Protein AF-A0AAV6APC2-F1 (afdb_monomer_lite)

Foldseek 3Di:
DPPPQCPPPVDDPVVSVPDDPVRSDVVVDDDDPDPDDDPVSVVVVCVVDPPDPPDD

Secondary structure (DSSP, 8-state):
--SSHHHHS---HHHHHHS-HHHHHHHH-----PPPPPHHHHHHHHHHS-SS-S--

pLDDT: mean 73.46, std 12.3, range [42.94, 90.69]

Radius of gyration: 15.85 Å; chains: 1; bounding box: 23×38×32 Å

Sequence (56 aa):
MIAYGLAVLKLPPDQFWSLTPRELAAMLGPSRPSPAPGRAHLAALMRAHPDIPAGG

Structure (mmCIF, N/CA/C/O backbone):
data_AF-A0AAV6APC2-F1
#
_entry.id   AF-A0AAV6APC2-F1
#
loop_
_atom_site.group_PDB
_atom_site.id
_atom_site.type_symbol
_atom_site.label_atom_id
_atom_site.label_alt_id
_atom_site.label_comp_id
_atom_site.label_asym_id
_atom_site.label_entity_id
_atom_site.label_seq_id
_atom_site.pdbx_PDB_ins_code
_atom_site.Cartn_x
_atom_site.Cartn_y
_atom_site.Cartn_z
_atom_site.occupancy
_atom_site.B_iso_or_equiv
_atom_site.auth_seq_id
_atom_site.auth_comp_id
_atom_site.auth_asym_id
_atom_site.auth_atom_id
_atom_site.pdbx_PDB_model_num
ATOM 1 N N . MET A 1 1 ? 2.680 -1.619 -2.760 1.00 54.78 1 MET A N 1
ATOM 2 C CA . MET A 1 1 ? 2.140 -1.114 -1.480 1.00 54.78 1 MET A CA 1
ATOM 3 C C . MET A 1 1 ? 1.008 -1.991 -0.901 1.00 54.78 1 MET A C 1
ATOM 5 O O . MET A 1 1 ? 0.247 -1.485 -0.097 1.00 54.78 1 MET A O 1
ATOM 9 N N . ILE A 1 2 ? 0.878 -3.286 -1.256 1.00 52.91 2 ILE A N 1
ATOM 10 C CA . ILE A 1 2 ? -0.301 -4.099 -0.857 1.00 52.91 2 ILE A CA 1
ATOM 11 C C . ILE A 1 2 ? 0.011 -5.130 0.252 1.00 52.91 2 ILE A C 1
ATOM 13 O O . ILE A 1 2 ? -0.864 -5.457 1.038 1.00 52.91 2 ILE A O 1
ATOM 17 N N . ALA A 1 3 ? 1.260 -5.586 0.411 1.00 50.97 3 ALA A N 1
ATOM 18 C CA . ALA A 1 3 ? 1.557 -6.704 1.322 1.00 50.97 3 ALA A CA 1
ATOM 19 C C . ALA A 1 3 ? 1.897 -6.325 2.780 1.00 50.97 3 ALA A C 1
ATOM 21 O O . ALA A 1 3 ? 1.917 -7.195 3.642 1.00 50.97 3 ALA A O 1
ATOM 22 N N . TYR A 1 4 ? 2.161 -5.051 3.091 1.00 53.16 4 TYR A N 1
ATOM 23 C CA . TYR A 1 4 ? 2.630 -4.668 4.437 1.00 53.16 4 TYR A CA 1
ATOM 24 C C . TYR A 1 4 ? 1.506 -4.357 5.437 1.00 53.16 4 TYR A C 1
ATOM 26 O O . TYR A 1 4 ? 1.734 -4.384 6.644 1.00 53.16 4 TYR A O 1
ATOM 34 N N . GLY A 1 5 ? 0.291 -4.089 4.953 1.00 51.91 5 GLY A N 1
ATOM 35 C CA . GLY A 1 5 ? -0.811 -3.604 5.781 1.00 51.91 5 GLY A CA 1
ATOM 36 C C . GLY A 1 5 ? -1.369 -4.620 6.782 1.00 51.91 5 GLY A C 1
ATOM 37 O O . GLY A 1 5 ? -1.657 -4.264 7.919 1.00 51.91 5 GLY A O 1
ATOM 38 N N . LEU A 1 6 ? -1.457 -5.896 6.400 1.00 54.88 6 LEU A N 1
ATOM 39 C CA . LEU A 1 6 ? -2.038 -6.939 7.256 1.00 54.88 6 LEU A CA 1
ATOM 40 C C . LEU A 1 6 ? -1.042 -7.502 8.288 1.00 54.88 6 LEU A C 1
ATOM 42 O O . LEU A 1 6 ? -1.458 -7.968 9.344 1.00 54.88 6 LEU A O 1
ATOM 46 N N . ALA A 1 7 ? 0.268 -7.430 8.027 1.00 54.94 7 ALA A N 1
ATOM 47 C CA . ALA A 1 7 ? 1.285 -8.028 8.901 1.00 54.94 7 ALA A CA 1
ATOM 48 C C . ALA A 1 7 ? 1.798 -7.085 10.007 1.00 54.94 7 ALA A C 1
ATOM 50 O O . ALA A 1 7 ? 2.165 -7.548 11.084 1.00 54.94 7 ALA A O 1
ATOM 51 N N . VAL A 1 8 ? 1.833 -5.769 9.762 1.00 56.00 8 VAL A N 1
ATOM 52 C CA . VAL A 1 8 ? 2.479 -4.797 10.671 1.00 56.00 8 VAL A CA 1
ATOM 53 C C . VAL A 1 8 ? 1.493 -4.174 11.664 1.00 56.00 8 VAL A C 1
ATOM 55 O O . VAL A 1 8 ? 1.866 -3.835 12.783 1.00 56.00 8 VAL A O 1
ATOM 58 N N . LEU A 1 9 ? 0.224 -4.052 11.275 1.00 63.03 9 LEU A N 1
ATOM 59 C CA . LEU A 1 9 ? -0.768 -3.241 11.981 1.00 63.03 9 LEU A CA 1
ATOM 60 C C . LEU A 1 9 ? -1.695 -4.055 12.906 1.00 63.03 9 LEU A C 1
ATOM 62 O O . LEU A 1 9 ? -2.347 -3.473 13.767 1.00 63.03 9 LEU A O 1
ATOM 66 N N . LYS A 1 10 ? -1.723 -5.394 12.779 1.00 66.69 10 LYS A N 1
ATOM 67 C CA . LYS A 1 10 ? -2.615 -6.313 13.527 1.00 66.69 10 LYS A CA 1
ATOM 68 C C . LYS A 1 10 ? -4.112 -5.952 13.455 1.00 66.69 10 LYS A C 1
ATOM 70 O O . LYS A 1 10 ? -4.883 -6.396 14.303 1.00 66.69 10 LYS A O 1
ATOM 75 N N . LEU A 1 11 ? -4.540 -5.161 12.467 1.00 67.62 11 LEU A N 1
ATOM 76 C CA . LEU A 1 11 ? -5.954 -4.826 12.322 1.00 67.62 11 LEU A CA 1
ATOM 77 C C . LEU A 1 11 ? -6.764 -6.030 11.815 1.00 67.62 11 LEU A C 1
ATOM 79 O O . LEU A 1 11 ? -6.276 -6.777 10.961 1.00 67.62 11 LEU A O 1
ATOM 83 N N . PRO A 1 12 ? -8.020 -6.183 12.276 1.00 72.94 12 PRO A N 1
ATOM 84 C CA . PRO A 1 12 ? -8.997 -7.045 11.627 1.00 72.94 12 PRO A CA 1
ATOM 85 C C . PRO A 1 12 ? -9.139 -6.677 10.135 1.00 72.94 12 PRO A C 1
ATOM 87 O O . PRO A 1 12 ? -9.132 -5.483 9.811 1.00 72.94 12 PRO A O 1
ATOM 90 N N . PRO A 1 13 ? -9.312 -7.656 9.225 1.00 71.88 13 PRO A N 1
ATOM 91 C CA . PRO A 1 13 ? -9.396 -7.413 7.781 1.00 71.88 13 PRO A CA 1
ATOM 92 C C . PRO A 1 13 ? -10.458 -6.379 7.390 1.00 71.88 13 PRO A C 1
ATOM 94 O O . PRO A 1 13 ? -10.197 -5.510 6.563 1.00 71.88 13 PRO A O 1
ATOM 97 N N . ASP A 1 14 ? -11.628 -6.420 8.024 1.00 77.75 14 ASP A N 1
ATOM 98 C CA . ASP A 1 14 ? -12.739 -5.505 7.726 1.00 77.75 14 ASP A CA 1
ATOM 99 C C . ASP A 1 14 ? -12.395 -4.056 8.073 1.00 77.75 14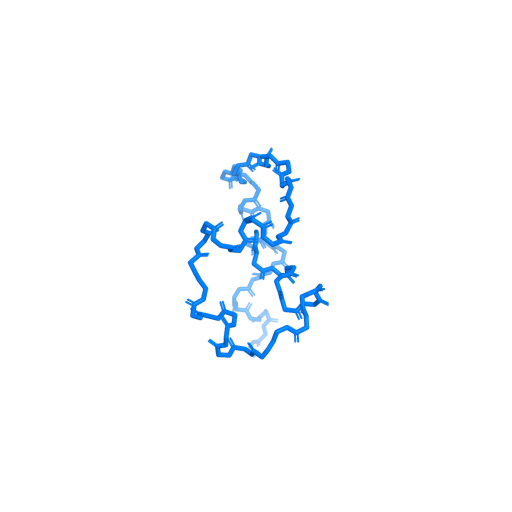 ASP A C 1
ATOM 101 O O . ASP A 1 14 ? -12.743 -3.112 7.361 1.00 77.75 14 ASP A O 1
ATOM 105 N N . GLN A 1 15 ? -11.654 -3.879 9.165 1.00 77.12 15 GLN A N 1
ATOM 106 C CA . GLN A 1 15 ? -11.227 -2.571 9.632 1.00 77.12 15 GLN A CA 1
ATOM 107 C C . GLN A 1 15 ? -10.112 -2.026 8.735 1.00 77.12 15 GLN A C 1
ATOM 109 O O . GLN A 1 15 ? -10.106 -0.841 8.424 1.00 77.12 15 GLN A O 1
ATOM 114 N N . PHE A 1 16 ? -9.228 -2.899 8.244 1.00 77.00 16 PHE A N 1
ATOM 115 C CA . PHE A 1 16 ? -8.210 -2.553 7.256 1.00 77.00 16 PHE A CA 1
ATOM 116 C C . PHE A 1 16 ? -8.817 -2.067 5.933 1.00 77.00 16 PHE A C 1
ATOM 118 O O . PHE A 1 16 ? -8.403 -1.032 5.415 1.00 77.00 16 PHE A O 1
ATOM 125 N N . TRP A 1 17 ? -9.814 -2.781 5.402 1.00 77.81 17 TRP A N 1
ATOM 126 C CA . TRP A 1 17 ? -10.484 -2.407 4.151 1.00 77.81 17 TRP A CA 1
ATOM 127 C C . TRP A 1 17 ? -11.393 -1.183 4.276 1.00 77.81 17 TRP A C 1
ATOM 129 O O . TRP A 1 17 ? -11.665 -0.526 3.275 1.00 77.81 17 TRP A O 1
ATOM 139 N N . SER A 1 18 ? -11.829 -0.855 5.492 1.00 84.50 18 SER A N 1
ATOM 140 C CA . SER A 1 18 ? -12.604 0.362 5.758 1.00 84.50 18 SER A CA 1
ATOM 141 C C . SER A 1 18 ? -11.739 1.624 5.846 1.00 84.50 18 SER A C 1
ATOM 143 O O . SER A 1 18 ? -12.280 2.727 5.793 1.00 84.50 18 SER A O 1
ATOM 145 N N . LEU A 1 19 ? -10.413 1.490 5.986 1.00 82.00 19 LEU A N 1
ATOM 146 C CA . LEU A 1 19 ? -9.508 2.635 6.075 1.00 82.00 19 LEU A CA 1
ATOM 147 C C . LEU A 1 19 ? -9.323 3.302 4.715 1.00 82.00 19 LEU A C 1
ATOM 149 O O . LEU A 1 19 ? -9.106 2.658 3.685 1.00 82.00 19 LEU A O 1
ATOM 153 N N . THR A 1 20 ? -9.304 4.629 4.724 1.00 81.19 20 THR A N 1
ATOM 154 C CA . THR A 1 20 ? -8.923 5.395 3.541 1.00 81.19 20 THR A CA 1
ATOM 155 C C . THR A 1 20 ? -7.406 5.314 3.308 1.00 81.19 20 THR A C 1
ATOM 157 O O . THR A 1 20 ? -6.627 5.217 4.262 1.00 81.19 20 THR A O 1
ATOM 160 N N . PRO A 1 21 ? -6.925 5.444 2.053 1.00 75.00 21 PRO A N 1
ATOM 161 C CA . PRO A 1 21 ? -5.487 5.450 1.760 1.00 75.00 21 PRO A CA 1
ATOM 162 C C . PRO A 1 21 ? -4.693 6.498 2.556 1.00 75.00 21 PRO A C 1
ATOM 164 O O . PRO A 1 21 ? -3.520 6.292 2.862 1.00 75.00 21 PRO A O 1
ATOM 167 N N . ARG A 1 22 ? -5.334 7.620 2.916 1.00 76.19 22 ARG A N 1
ATOM 168 C CA . ARG A 1 22 ? -4.728 8.695 3.712 1.00 76.19 22 ARG A CA 1
ATOM 169 C C . ARG A 1 22 ? -4.552 8.303 5.181 1.00 76.19 22 ARG A C 1
ATOM 171 O O . ARG A 1 22 ? -3.517 8.617 5.760 1.00 76.19 22 ARG A O 1
ATOM 178 N N . GLU A 1 23 ? -5.528 7.616 5.771 1.00 81.19 23 GLU A N 1
ATOM 179 C CA . GLU A 1 23 ? -5.433 7.102 7.146 1.00 81.19 23 GLU A CA 1
ATOM 180 C C . GL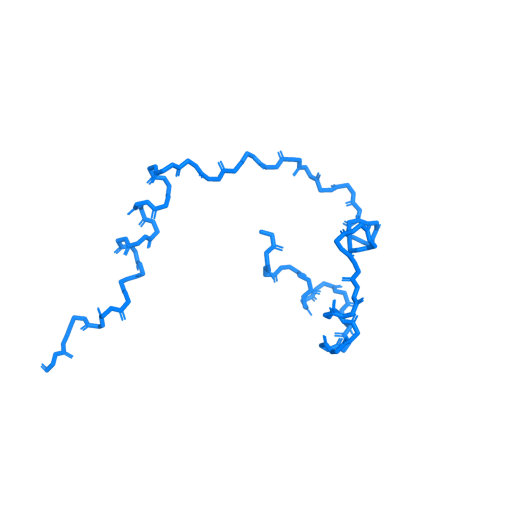U A 1 23 ? -4.392 5.988 7.237 1.00 81.19 23 GLU A C 1
ATOM 182 O O . GLU A 1 23 ? -3.554 5.995 8.136 1.00 81.19 23 GLU A O 1
ATOM 187 N N . LEU A 1 24 ? -4.361 5.103 6.240 1.00 76.56 24 LEU A N 1
ATOM 188 C CA . LEU A 1 24 ? -3.339 4.069 6.134 1.00 76.56 24 LEU A CA 1
ATOM 189 C C . LEU A 1 24 ? -1.924 4.672 6.080 1.00 76.56 24 LEU A C 1
ATOM 191 O O . LEU A 1 24 ? -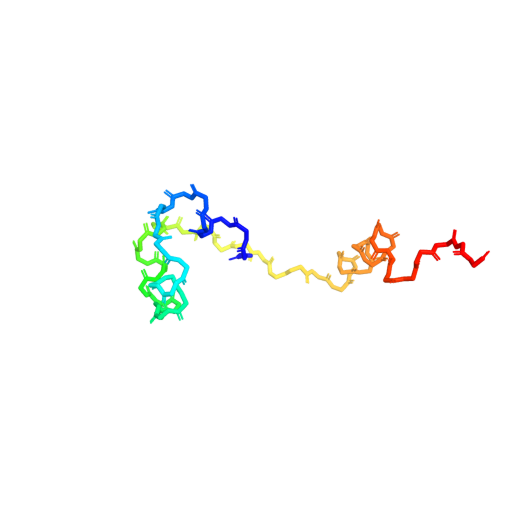1.025 4.224 6.789 1.00 76.56 24 LEU A O 1
ATOM 195 N N . ALA A 1 25 ? -1.731 5.717 5.268 1.00 76.31 25 ALA A N 1
ATOM 196 C CA . ALA A 1 25 ? -0.455 6.421 5.162 1.00 76.31 25 ALA A CA 1
ATOM 197 C C . ALA A 1 25 ? -0.039 7.096 6.482 1.00 76.31 25 ALA A C 1
ATOM 199 O O . ALA A 1 25 ? 1.143 7.101 6.814 1.00 76.31 25 ALA A O 1
ATOM 200 N N . ALA A 1 26 ? -0.994 7.626 7.254 1.00 79.38 26 ALA A N 1
ATOM 201 C CA . ALA A 1 26 ? -0.717 8.207 8.566 1.00 79.38 26 ALA A CA 1
ATOM 202 C C . ALA A 1 26 ? -0.273 7.147 9.592 1.00 79.38 26 ALA A C 1
ATOM 204 O O . ALA A 1 26 ? 0.649 7.394 10.367 1.00 79.38 26 ALA A O 1
ATOM 205 N N . MET A 1 27 ? -0.885 5.958 9.572 1.00 77.31 27 MET A N 1
ATOM 206 C CA . MET A 1 27 ? -0.558 4.854 10.487 1.00 77.31 27 MET A CA 1
ATOM 207 C C . MET A 1 27 ? 0.768 4.158 10.149 1.00 77.31 27 MET A C 1
ATOM 209 O O . MET A 1 27 ? 1.483 3.723 11.048 1.00 77.31 27 MET A O 1
ATOM 213 N N . LEU A 1 28 ? 1.104 4.049 8.861 1.00 73.75 28 LEU A N 1
ATOM 214 C CA . LEU A 1 28 ? 2.346 3.426 8.384 1.00 73.75 28 LEU A CA 1
ATOM 215 C C . LEU A 1 28 ? 3.583 4.322 8.571 1.00 73.75 28 LEU A C 1
ATOM 217 O O . LEU A 1 28 ? 4.711 3.853 8.411 1.00 73.75 28 LEU A O 1
ATOM 221 N N . GLY A 1 29 ? 3.385 5.599 8.906 1.00 71.81 29 GLY A N 1
ATOM 222 C CA . GLY A 1 29 ? 4.456 6.585 8.960 1.00 71.81 29 GLY A CA 1
ATOM 223 C C . GLY A 1 29 ? 4.971 6.970 7.565 1.00 71.81 29 GLY A C 1
ATOM 224 O O . GLY A 1 29 ? 4.403 6.575 6.543 1.00 71.81 29 GLY A O 1
ATOM 225 N N . PRO A 1 30 ? 6.043 7.777 7.485 1.00 63.78 30 PRO A N 1
ATOM 226 C CA . PRO A 1 30 ? 6.566 8.268 6.216 1.00 63.78 30 PRO A CA 1
ATOM 227 C C . PRO A 1 30 ? 7.056 7.113 5.332 1.00 63.78 30 PRO A C 1
ATOM 229 O O . PRO A 1 30 ? 8.172 6.613 5.471 1.00 63.78 30 PRO A O 1
ATOM 232 N N . SER A 1 31 ? 6.224 6.709 4.372 1.00 63.41 31 SER A N 1
ATOM 233 C CA . SER A 1 31 ? 6.638 5.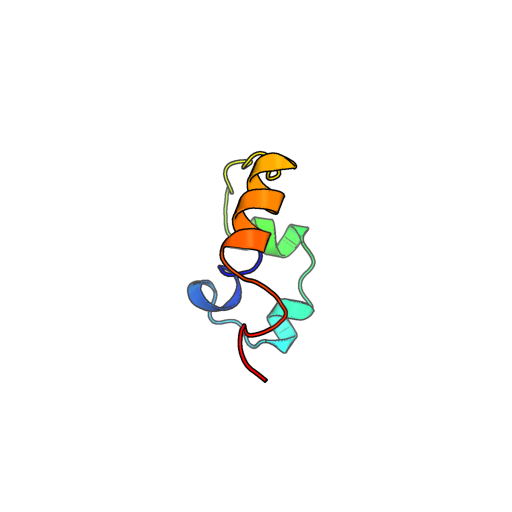827 3.287 1.00 63.41 31 SER A CA 1
ATOM 234 C C . SER A 1 31 ? 7.541 6.618 2.351 1.00 63.41 31 SER A C 1
ATOM 236 O O . SER A 1 31 ? 7.131 7.647 1.810 1.00 63.41 31 SER A O 1
ATOM 238 N N . ARG A 1 32 ? 8.763 6.132 2.106 1.00 64.44 32 ARG A N 1
ATOM 239 C CA . ARG A 1 32 ? 9.574 6.688 1.018 1.00 64.44 32 ARG A CA 1
ATOM 240 C C . ARG A 1 32 ? 8.773 6.554 -0.281 1.00 64.44 32 ARG A C 1
ATOM 242 O O . ARG A 1 32 ? 8.283 5.453 -0.551 1.00 64.44 32 ARG A O 1
ATOM 249 N N . PRO A 1 33 ? 8.617 7.629 -1.074 1.00 63.19 33 PRO A N 1
ATOM 250 C CA . PRO A 1 33 ? 8.032 7.505 -2.396 1.00 63.19 33 PRO A CA 1
ATOM 251 C C . PRO A 1 33 ? 8.909 6.538 -3.190 1.00 63.19 33 PRO A C 1
ATOM 253 O O . PRO A 1 33 ? 10.071 6.816 -3.481 1.00 63.19 33 PRO A O 1
ATOM 256 N N . SER A 1 34 ? 8.370 5.355 -3.464 1.00 67.12 34 SER A N 1
ATOM 257 C CA . SER A 1 34 ? 8.992 4.405 -4.372 1.00 67.12 34 SER A CA 1
ATOM 258 C C . SER A 1 34 ? 8.459 4.718 -5.767 1.00 67.12 34 SER A C 1
ATOM 260 O O . SER A 1 34 ? 7.241 4.877 -5.912 1.00 67.12 34 SER A O 1
ATOM 262 N N . PRO A 1 35 ? 9.324 4.861 -6.784 1.00 73.25 35 PRO A N 1
ATOM 263 C CA . PRO A 1 35 ? 8.856 5.069 -8.143 1.00 73.25 35 PRO A CA 1
ATOM 264 C C . PRO A 1 35 ? 7.932 3.918 -8.544 1.00 73.25 35 PRO A C 1
ATOM 266 O O . PRO A 1 35 ? 8.193 2.756 -8.224 1.00 73.25 35 PRO A O 1
ATOM 269 N N . ALA A 1 36 ? 6.843 4.247 -9.243 1.00 75.19 36 ALA A N 1
ATOM 270 C CA . ALA A 1 36 ? 5.977 3.227 -9.815 1.00 75.19 36 ALA A CA 1
ATOM 271 C C . ALA A 1 36 ? 6.831 2.272 -10.676 1.00 75.19 36 ALA A C 1
ATOM 273 O O . ALA A 1 36 ? 7.689 2.750 -11.429 1.00 75.19 36 ALA A O 1
ATOM 274 N N . PRO A 1 37 ? 6.637 0.943 -10.582 1.00 76.75 37 PRO A N 1
ATOM 275 C CA . PRO A 1 37 ? 7.382 0.002 -11.402 1.00 76.75 37 PRO A CA 1
ATOM 276 C C . PRO A 1 37 ? 7.213 0.347 -12.883 1.00 76.75 37 PRO A C 1
ATOM 278 O O . PRO A 1 37 ? 6.096 0.473 -13.382 1.00 76.75 37 PRO A O 1
ATOM 281 N N . GLY A 1 38 ? 8.328 0.509 -13.594 1.00 86.44 38 GLY A N 1
ATOM 282 C CA . GLY A 1 38 ? 8.297 0.731 -15.036 1.00 86.44 38 GLY A CA 1
ATOM 283 C C . GLY A 1 38 ? 7.775 -0.498 -15.788 1.00 86.44 38 GLY A C 1
ATOM 284 O O . GLY A 1 38 ? 7.785 -1.618 -15.272 1.00 86.44 38 GLY A O 1
ATOM 285 N N . ARG A 1 39 ? 7.389 -0.315 -17.057 1.00 88.56 39 ARG A N 1
ATOM 286 C CA . ARG A 1 39 ? 6.875 -1.402 -17.920 1.00 88.56 39 ARG A CA 1
ATOM 287 C C . ARG A 1 39 ? 7.813 -2.613 -17.994 1.00 88.56 39 ARG A C 1
ATOM 289 O O . ARG A 1 39 ? 7.345 -3.744 -18.011 1.00 88.56 39 ARG A O 1
ATOM 296 N N . ALA A 1 40 ? 9.127 -2.385 -17.981 1.00 89.38 40 ALA A N 1
ATOM 297 C CA . ALA A 1 40 ? 10.124 -3.456 -17.966 1.00 89.38 40 ALA A CA 1
ATOM 298 C C . ALA A 1 40 ? 10.068 -4.309 -16.685 1.00 89.38 40 ALA A C 1
ATOM 300 O O . ALA A 1 40 ? 10.231 -5.525 -16.743 1.00 89.38 40 ALA A O 1
ATOM 301 N N . HIS A 1 41 ? 9.796 -3.684 -15.537 1.00 86.69 41 HIS A N 1
ATOM 302 C CA . HIS A 1 41 ? 9.670 -4.378 -14.257 1.00 86.69 41 HIS A CA 1
ATOM 303 C C . HIS A 1 41 ? 8.396 -5.231 -14.220 1.00 86.69 41 HIS A C 1
ATOM 305 O O . HIS A 1 41 ? 8.434 -6.378 -13.786 1.00 86.69 41 HIS A O 1
ATOM 311 N N . LEU A 1 42 ? 7.291 -4.710 -14.767 1.00 87.56 42 LEU A N 1
ATOM 312 C CA . LEU A 1 42 ? 6.063 -5.484 -14.948 1.00 87.56 42 LEU A CA 1
ATOM 313 C C . LEU A 1 42 ? 6.294 -6.705 -15.855 1.00 87.56 42 LEU A C 1
ATOM 315 O O . LEU A 1 42 ? 5.925 -7.816 -15.490 1.00 87.56 42 LEU A O 1
ATOM 319 N N . ALA A 1 43 ? 6.971 -6.529 -16.993 1.00 89.81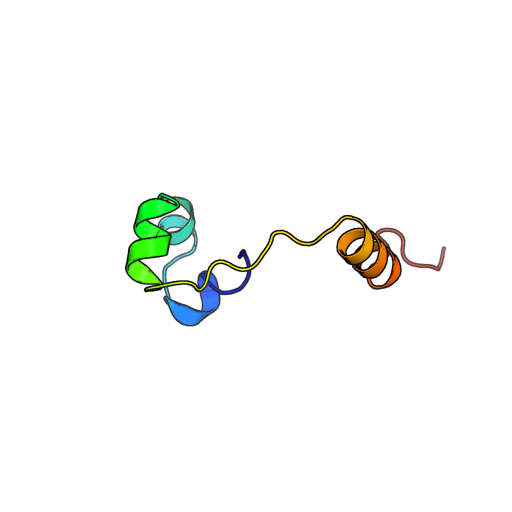 43 ALA A N 1
ATOM 320 C CA . ALA A 1 43 ? 7.291 -7.634 -17.900 1.00 89.81 43 ALA A CA 1
ATOM 321 C C . ALA A 1 43 ? 8.203 -8.698 -17.257 1.00 89.81 43 ALA A C 1
ATOM 323 O O . ALA A 1 43 ? 8.116 -9.879 -17.593 1.00 89.81 43 ALA A O 1
ATOM 324 N N . ALA A 1 44 ? 9.090 -8.307 -16.336 1.00 90.38 44 ALA A N 1
ATOM 325 C CA . ALA A 1 44 ? 9.887 -9.253 -15.558 1.00 90.38 44 ALA A CA 1
ATOM 326 C C . ALA A 1 44 ? 9.022 -10.063 -14.578 1.00 90.38 44 ALA A C 1
ATOM 328 O O . ALA A 1 44 ? 9.185 -11.279 -14.504 1.00 90.38 44 ALA A O 1
ATOM 329 N N . LEU A 1 45 ? 8.073 -9.414 -13.894 1.00 89.44 45 LEU A N 1
ATOM 330 C CA . LEU A 1 45 ? 7.139 -10.078 -12.978 1.00 89.44 45 LEU A CA 1
ATOM 331 C C . LEU A 1 45 ? 6.238 -11.088 -13.695 1.00 89.44 45 LEU A C 1
ATOM 333 O O . LEU A 1 45 ? 6.112 -12.212 -13.223 1.00 89.44 45 LEU A O 1
ATOM 337 N N . MET A 1 46 ? 5.681 -10.729 -14.855 1.00 90.69 46 MET A N 1
ATOM 338 C CA . MET A 1 46 ? 4.828 -11.636 -15.640 1.00 90.69 46 MET A CA 1
ATOM 339 C C . MET A 1 46 ? 5.569 -12.908 -16.076 1.00 90.69 46 MET A C 1
ATOM 341 O O . MET A 1 46 ? 4.988 -13.985 -16.116 1.00 90.69 46 MET A O 1
ATOM 345 N N . ARG A 1 47 ? 6.869 -12.801 -16.386 1.00 89.38 47 ARG A N 1
ATOM 346 C CA . ARG A 1 47 ? 7.700 -13.972 -16.711 1.00 89.38 47 ARG A CA 1
ATOM 347 C C . ARG A 1 47 ? 8.017 -14.828 -15.487 1.00 89.38 47 ARG A C 1
ATOM 349 O O . ARG A 1 47 ? 8.143 -16.037 -15.625 1.00 89.38 47 ARG A O 1
ATOM 356 N N . ALA A 1 48 ? 8.191 -14.207 -14.322 1.00 89.94 48 ALA A N 1
ATOM 357 C CA . ALA A 1 48 ? 8.481 -14.914 -13.076 1.00 89.94 48 ALA A CA 1
ATOM 358 C C . ALA A 1 48 ? 7.242 -15.616 -12.490 1.00 89.94 48 ALA A C 1
ATOM 360 O O . ALA A 1 48 ? 7.379 -16.641 -11.828 1.00 89.94 48 ALA A O 1
ATOM 361 N N . HIS A 1 49 ? 6.049 -15.076 -12.748 1.00 86.75 49 HIS A N 1
ATOM 362 C CA . HIS A 1 49 ? 4.772 -15.570 -12.237 1.00 86.75 49 HIS A CA 1
ATOM 363 C C . HIS A 1 49 ? 3.751 -15.696 -13.380 1.00 86.75 49 HIS A C 1
ATOM 365 O O . HIS A 1 49 ? 2.881 -14.838 -13.515 1.00 86.75 49 HIS A O 1
ATOM 371 N N . PRO A 1 50 ? 3.872 -16.719 -14.241 1.00 83.62 50 PRO A N 1
ATOM 372 C CA . PRO A 1 50 ? 2.919 -16.936 -15.323 1.00 83.62 50 PRO A CA 1
ATOM 373 C C . PRO A 1 50 ? 1.545 -17.359 -14.774 1.00 83.62 50 PRO A C 1
ATOM 375 O O . PRO A 1 50 ? 1.462 -18.241 -13.923 1.00 83.62 50 PRO A O 1
ATOM 378 N N . ASP A 1 51 ? 0.468 -16.760 -15.293 1.00 81.69 51 ASP A N 1
ATOM 379 C CA . ASP A 1 51 ? -0.920 -17.046 -14.875 1.00 81.69 51 ASP A CA 1
ATOM 380 C C . ASP A 1 51 ? -1.390 -18.460 -15.253 1.00 81.69 51 ASP A C 1
ATOM 382 O O . ASP A 1 51 ? -2.328 -18.998 -14.667 1.00 81.69 51 ASP A O 1
ATOM 386 N N . ILE A 1 52 ? -0.740 -19.068 -16.247 1.00 82.06 52 ILE A N 1
ATOM 387 C CA . ILE A 1 52 ? -1.031 -20.421 -16.708 1.00 82.06 52 ILE A CA 1
ATOM 388 C C . ILE A 1 52 ? 0.101 -21.325 -16.210 1.00 82.06 52 ILE A C 1
ATOM 390 O O . ILE A 1 52 ? 1.255 -21.101 -16.597 1.00 82.06 52 ILE A O 1
ATOM 394 N N . PRO A 1 53 ? -0.182 -22.34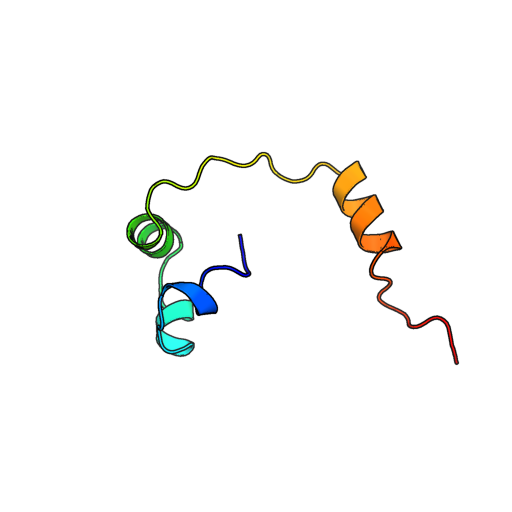6 -15.379 1.00 67.25 53 PRO A N 1
ATOM 395 C CA . PRO A 1 53 ? 0.823 -23.342 -15.050 1.00 67.25 53 PRO A CA 1
ATOM 396 C C . PRO A 1 53 ? 1.261 -24.032 -16.345 1.00 67.25 53 PRO A C 1
ATOM 398 O O . PRO A 1 53 ? 0.435 -24.460 -17.150 1.00 67.25 53 PRO A O 1
ATOM 401 N N . ALA A 1 54 ? 2.571 -24.119 -16.571 1.00 64.94 54 ALA A N 1
ATOM 402 C CA . ALA A 1 54 ? 3.127 -24.882 -17.679 1.00 64.94 54 ALA A CA 1
ATOM 403 C C . ALA A 1 54 ? 2.897 -26.382 -17.417 1.00 64.94 54 ALA A C 1
ATOM 405 O O . ALA A 1 54 ? 3.758 -27.056 -16.859 1.00 64.94 54 ALA A O 1
ATOM 406 N N . GLY A 1 55 ? 1.711 -26.884 -17.756 1.00 62.25 55 GLY A N 1
ATOM 407 C CA . GLY A 1 55 ? 1.355 -28.294 -17.621 1.00 62.25 55 GLY A CA 1
ATOM 408 C C . GLY A 1 55 ? -0.154 -28.505 -17.635 1.00 62.25 55 GLY A C 1
ATOM 409 O O . GLY A 1 55 ? -0.809 -28.313 -16.612 1.00 62.25 55 GLY A O 1
ATOM 410 N N . GLY A 1 56 ? -0.676 -28.884 -18.802 1.00 42.94 56 GLY A N 1
ATOM 411 C CA . GLY A 1 56 ? -1.897 -29.681 -18.917 1.00 42.94 56 GLY A CA 1
ATOM 412 C C . GLY A 1 56 ? -1.552 -31.162 -18.897 1.00 42.94 56 GLY A C 1
ATOM 413 O O . GLY A 1 56 ? -0.403 -31.489 -19.277 1.00 42.94 56 GLY A O 1
#